Protein AF-A0A8H9FZ57-F1 (afdb_monomer_lite)

Foldseek 3Di:
DDDDDFDWEQDPVRAIETPDNDDPDSYHYPDDDDDPDDDDDDVDDPCVCVDPPHDDDDPVVVVVVVVVVVVVVVVVPDDPVVVPPDDPVVVVVVCCVPPVDPDDDD

Organism: NCBI:txid1768011

Structure (mmCIF, N/CA/C/O backbone):
data_AF-A0A8H9FZ57-F1
#
_entry.id   AF-A0A8H9FZ57-F1
#
loop_
_atom_site.group_PDB
_atom_site.id
_atom_site.type_symbol
_atom_site.label_atom_id
_atom_site.label_alt_id
_atom_site.label_comp_id
_atom_site.label_asym_id
_atom_site.label_entity_id
_atom_site.label_seq_id
_atom_site.pdbx_PDB_ins_code
_atom_site.Cartn_x
_atom_site.Cartn_y
_atom_site.Cartn_z
_atom_site.occupancy
_atom_site.B_iso_or_equiv
_atom_site.auth_seq_id
_atom_site.auth_comp_id
_atom_site.auth_asym_id
_atom_site.auth_atom_id
_atom_site.pdbx_PDB_model_num
ATOM 1 N N . MET A 1 1 ? 22.154 18.119 -24.093 1.00 54.56 1 MET A N 1
ATOM 2 C CA . MET A 1 1 ? 21.120 17.568 -23.184 1.00 54.56 1 MET A CA 1
ATOM 3 C C . MET A 1 1 ? 20.860 16.110 -23.569 1.00 54.56 1 MET A C 1
ATOM 5 O O . MET A 1 1 ? 20.323 15.873 -24.642 1.00 54.56 1 MET A O 1
ATOM 9 N N . LYS A 1 2 ? 21.318 15.125 -22.780 1.00 61.38 2 LYS A N 1
ATOM 10 C CA . LYS A 1 2 ? 21.109 13.697 -23.095 1.00 61.38 2 LYS A CA 1
ATOM 11 C C . LYS A 1 2 ? 19.679 13.312 -22.705 1.00 61.38 2 LYS A C 1
ATOM 13 O O . LYS A 1 2 ? 19.342 13.360 -21.524 1.00 61.38 2 LYS A O 1
ATOM 18 N N . ARG A 1 3 ? 18.827 12.974 -23.678 1.00 65.06 3 ARG A N 1
ATOM 19 C CA . ARG A 1 3 ? 17.494 12.422 -23.393 1.00 65.06 3 ARG A CA 1
ATOM 20 C C . ARG A 1 3 ? 17.689 11.060 -22.725 1.00 65.06 3 ARG A C 1
ATOM 22 O O . ARG A 1 3 ? 18.372 10.207 -23.284 1.00 65.06 3 ARG A O 1
ATOM 29 N N . LYS A 1 4 ? 17.139 10.872 -21.521 1.00 66.81 4 LYS A N 1
ATOM 30 C CA . LYS A 1 4 ? 17.065 9.535 -20.920 1.00 66.81 4 LYS A CA 1
ATOM 31 C C . LYS A 1 4 ? 16.191 8.677 -21.845 1.00 66.81 4 LYS A C 1
ATOM 33 O O . LYS A 1 4 ? 15.113 9.148 -22.207 1.00 66.81 4 LYS A O 1
ATOM 38 N N . PRO A 1 5 ? 16.645 7.490 -22.273 1.00 70.44 5 PRO A N 1
ATOM 39 C CA . PRO A 1 5 ? 15.852 6.649 -23.156 1.00 70.44 5 PRO A CA 1
ATOM 40 C C . PRO A 1 5 ? 14.553 6.250 -22.453 1.00 70.44 5 PRO A C 1
ATOM 42 O O . PRO A 1 5 ? 14.568 5.795 -21.308 1.00 70.44 5 PRO A O 1
ATOM 45 N N . THR A 1 6 ? 13.427 6.445 -23.134 1.00 79.06 6 THR A N 1
ATOM 46 C CA . THR A 1 6 ? 12.137 5.922 -22.688 1.00 79.06 6 THR A CA 1
ATOM 47 C C . THR A 1 6 ? 12.106 4.433 -23.005 1.00 79.06 6 THR A C 1
ATOM 49 O O . THR A 1 6 ? 12.179 4.046 -24.167 1.00 79.06 6 THR A O 1
ATOM 52 N N . ILE A 1 7 ? 12.032 3.601 -21.969 1.00 85.62 7 ILE A N 1
ATOM 53 C CA . ILE A 1 7 ? 11.950 2.145 -22.105 1.00 85.62 7 ILE A CA 1
ATOM 54 C C . ILE A 1 7 ? 10.473 1.757 -22.142 1.00 85.62 7 ILE A C 1
ATOM 56 O O . ILE A 1 7 ? 9.723 2.118 -21.236 1.00 85.62 7 ILE A O 1
ATOM 60 N N . VAL A 1 8 ? 10.073 1.013 -23.170 1.00 89.94 8 VAL A N 1
ATOM 61 C CA . VAL A 1 8 ? 8.803 0.282 -23.215 1.00 89.94 8 VAL A CA 1
ATOM 62 C C . VAL A 1 8 ? 9.154 -1.195 -23.337 1.00 89.94 8 VAL A C 1
ATOM 64 O O . VAL A 1 8 ? 9.890 -1.570 -24.247 1.00 89.94 8 VAL A O 1
ATOM 67 N N . SER A 1 9 ? 8.682 -2.020 -22.405 1.00 89.94 9 SER A N 1
ATOM 68 C CA . SER A 1 9 ? 8.963 -3.457 -22.373 1.00 89.94 9 SER A CA 1
ATOM 69 C C . SER A 1 9 ? 7.679 -4.272 -22.442 1.00 89.94 9 SER A C 1
ATOM 71 O O . SER A 1 9 ? 6.709 -3.955 -21.751 1.00 89.94 9 SER A O 1
ATOM 73 N N . LEU A 1 10 ? 7.719 -5.366 -23.197 1.00 91.06 10 LEU A N 1
ATOM 74 C CA . LEU A 1 10 ? 6.725 -6.431 -23.158 1.00 91.06 10 LEU A CA 1
ATOM 75 C C . LEU A 1 10 ? 7.372 -7.658 -22.508 1.00 91.06 10 LEU A C 1
ATOM 77 O O . LEU A 1 10 ? 8.382 -8.156 -23.003 1.00 91.06 10 LEU A O 1
ATOM 81 N N . ALA A 1 11 ? 6.827 -8.109 -21.383 1.00 86.88 11 ALA A N 1
ATOM 82 C CA . ALA A 1 11 ? 7.280 -9.326 -20.722 1.00 86.88 11 ALA A CA 1
ATOM 83 C C . ALA A 1 11 ? 6.649 -10.568 -21.374 1.00 86.88 11 ALA A C 1
ATOM 85 O O . ALA A 1 11 ? 5.589 -10.488 -21.994 1.00 86.88 11 ALA A O 1
ATOM 86 N N . ILE A 1 12 ? 7.301 -11.726 -21.223 1.00 85.12 12 ILE A N 1
ATOM 87 C CA . ILE A 1 12 ? 6.875 -13.007 -21.823 1.00 85.12 12 ILE A CA 1
ATOM 88 C C . ILE A 1 12 ? 5.471 -13.419 -21.348 1.00 85.12 12 ILE A C 1
ATOM 90 O O . ILE A 1 12 ? 4.727 -14.059 -22.081 1.00 85.12 12 ILE A O 1
ATOM 94 N N . ASP A 1 13 ? 5.082 -13.002 -20.144 1.00 90.69 13 ASP A N 1
ATOM 95 C CA . ASP A 1 13 ? 3.756 -13.220 -19.562 1.00 90.69 13 ASP A CA 1
ATOM 96 C C . ASP A 1 13 ? 2.703 -12.182 -20.009 1.00 90.69 13 ASP A C 1
ATOM 98 O O . ASP A 1 13 ? 1.600 -12.133 -19.462 1.00 90.69 13 ASP A O 1
ATOM 102 N N . GLY A 1 14 ? 3.027 -11.346 -21.001 1.00 92.12 14 GLY A N 1
ATOM 103 C CA . GLY A 1 14 ? 2.122 -10.354 -21.583 1.00 92.12 14 GLY A CA 1
ATOM 104 C C . GLY A 1 14 ? 1.995 -9.055 -20.784 1.00 92.12 14 GLY A C 1
ATOM 105 O O . GLY A 1 14 ? 1.115 -8.246 -21.078 1.00 92.12 14 GLY A O 1
ATOM 106 N N . LYS A 1 15 ? 2.846 -8.823 -19.775 1.00 96.38 15 LYS A N 1
ATOM 107 C CA . LYS A 1 15 ? 2.836 -7.570 -19.004 1.00 96.38 15 LYS A CA 1
ATOM 108 C C . LYS A 1 15 ? 3.537 -6.432 -19.749 1.00 96.38 15 LYS A C 1
ATOM 110 O O . LYS A 1 15 ? 4.580 -6.628 -20.374 1.00 96.38 15 LYS A O 1
ATOM 115 N N . ILE A 1 16 ? 3.001 -5.220 -19.612 1.00 95.50 16 ILE A N 1
ATOM 116 C CA . ILE A 1 16 ? 3.544 -3.994 -20.208 1.00 95.50 16 ILE A CA 1
ATOM 117 C C . ILE A 1 16 ? 4.267 -3.171 -19.135 1.00 95.50 16 ILE A C 1
ATOM 119 O O . ILE A 1 16 ? 3.699 -2.833 -18.094 1.00 95.50 16 ILE A O 1
ATOM 123 N N . GLY A 1 17 ? 5.523 -2.813 -19.404 1.00 94.94 17 GLY A N 1
ATOM 124 C CA . GLY A 1 17 ? 6.333 -1.917 -18.577 1.00 94.94 17 GLY A CA 1
ATOM 125 C C . GLY A 1 17 ? 6.658 -0.613 -19.305 1.00 94.94 17 GLY A C 1
ATOM 126 O O . GLY A 1 17 ? 7.140 -0.641 -20.434 1.00 94.94 17 GLY A O 1
ATOM 127 N N . ILE A 1 18 ? 6.432 0.536 -18.659 1.00 94.12 18 ILE A N 1
ATOM 128 C CA . ILE A 1 18 ? 6.887 1.857 -19.127 1.00 94.12 18 ILE A CA 1
ATOM 129 C C . ILE A 1 18 ? 7.899 2.395 -18.111 1.00 94.12 18 ILE A C 1
ATOM 131 O O . ILE A 1 18 ? 7.567 2.624 -16.949 1.00 94.12 18 ILE A O 1
ATOM 135 N N . GLY A 1 19 ? 9.153 2.573 -18.527 1.00 92.75 19 GLY A N 1
ATOM 136 C CA . GLY A 1 19 ? 10.259 2.984 -17.651 1.00 92.75 19 GLY A CA 1
ATOM 137 C C . GLY A 1 19 ? 10.762 1.889 -16.696 1.00 92.75 19 GLY A C 1
ATOM 138 O O . GLY A 1 19 ? 11.523 2.182 -15.773 1.00 92.75 19 GLY A O 1
ATOM 139 N N . THR A 1 20 ? 10.343 0.636 -16.900 1.00 90.81 20 THR A N 1
ATOM 140 C CA . THR A 1 20 ? 10.781 -0.553 -16.152 1.00 90.81 20 THR A CA 1
ATOM 141 C C . THR A 1 20 ? 10.828 -1.762 -17.082 1.00 90.81 20 THR A C 1
ATOM 143 O O . THR A 1 20 ? 10.020 -1.839 -17.998 1.00 90.81 20 THR A O 1
ATOM 146 N N . ILE A 1 21 ? 11.753 -2.692 -16.834 1.00 91.62 21 ILE A N 1
ATOM 147 C CA . ILE A 1 21 ? 11.861 -3.987 -17.536 1.00 91.62 21 ILE A CA 1
ATOM 148 C C . ILE A 1 21 ? 11.283 -5.153 -16.724 1.00 91.62 21 ILE A C 1
ATOM 150 O O . ILE A 1 21 ? 11.220 -6.275 -17.211 1.00 91.62 21 ILE A O 1
ATOM 154 N N . ASN A 1 22 ? 10.890 -4.894 -15.475 1.00 92.25 22 ASN A N 1
ATOM 155 C CA . ASN A 1 22 ? 10.347 -5.896 -14.565 1.00 92.25 22 ASN A CA 1
ATOM 156 C C . ASN A 1 22 ? 8.958 -5.448 -14.079 1.00 92.25 22 ASN A C 1
ATOM 158 O O . ASN A 1 22 ? 8.833 -4.938 -12.959 1.00 92.25 22 ASN A O 1
ATOM 162 N N . PRO A 1 23 ? 7.927 -5.519 -14.941 1.00 94.44 23 PRO A N 1
ATOM 163 C CA . PRO A 1 23 ? 6.569 -5.159 -14.562 1.00 94.44 23 PRO A CA 1
ATOM 164 C C . PRO A 1 23 ? 6.023 -6.142 -13.515 1.00 94.44 23 PRO A C 1
ATOM 166 O O . PRO A 1 23 ? 6.086 -7.359 -13.687 1.00 94.44 23 PRO A O 1
ATOM 169 N N . LYS A 1 24 ? 5.478 -5.609 -12.418 1.00 92.62 24 LYS A N 1
ATOM 170 C CA . LYS A 1 24 ? 4.869 -6.415 -11.343 1.00 92.62 24 LYS A CA 1
ATOM 171 C C . LYS A 1 24 ? 3.398 -6.711 -11.619 1.00 92.62 24 LYS A C 1
ATOM 173 O O . LYS A 1 24 ? 2.926 -7.800 -11.324 1.00 92.62 24 LYS A O 1
ATOM 178 N N . GLU A 1 25 ? 2.733 -5.770 -12.277 1.00 93.50 25 GLU A N 1
ATOM 179 C CA . GLU A 1 25 ? 1.335 -5.849 -12.696 1.00 93.50 25 GLU A CA 1
ATOM 180 C C . GLU A 1 25 ? 1.219 -5.912 -14.222 1.00 93.50 25 GLU A C 1
ATOM 182 O O . GLU A 1 25 ? 2.190 -5.634 -14.932 1.00 93.50 25 GLU A O 1
ATOM 187 N N . LYS A 1 26 ? 0.014 -6.208 -14.738 1.00 93.38 26 LYS A N 1
ATOM 188 C CA . LYS A 1 26 ? -0.285 -6.195 -16.188 1.00 93.38 26 LYS A CA 1
ATOM 189 C C . LYS A 1 26 ? 0.164 -4.907 -16.885 1.00 93.38 26 LYS A C 1
ATOM 191 O O . LYS A 1 26 ? 0.617 -4.961 -18.025 1.00 93.38 26 LYS A O 1
ATOM 196 N N . LEU A 1 27 ? 0.083 -3.775 -16.188 1.00 93.62 27 LEU A N 1
ATOM 197 C CA . LEU A 1 27 ? 0.665 -2.502 -16.595 1.00 93.62 27 LEU A CA 1
ATOM 198 C C . LEU A 1 27 ? 1.460 -1.917 -15.423 1.00 93.62 27 LEU A C 1
ATOM 200 O O . LEU A 1 27 ? 0.898 -1.667 -14.362 1.00 93.62 27 LEU A O 1
ATOM 204 N N . SER A 1 28 ? 2.759 -1.683 -15.609 1.00 94.25 28 SER A N 1
ATOM 205 C CA . SER A 1 28 ? 3.626 -1.036 -14.614 1.00 94.25 28 SER A CA 1
ATOM 206 C C . SER A 1 28 ? 4.278 0.211 -15.204 1.00 94.25 28 SER A C 1
ATOM 208 O O . SER A 1 28 ? 4.939 0.134 -16.239 1.00 94.25 28 SER A O 1
ATOM 210 N N . ILE A 1 29 ? 4.128 1.357 -14.538 1.00 93.75 29 ILE A N 1
ATOM 211 C CA . ILE A 1 29 ? 4.717 2.632 -14.966 1.00 93.75 29 ILE A CA 1
ATOM 212 C C . ILE A 1 29 ? 5.665 3.135 -13.883 1.00 93.75 29 ILE A C 1
ATOM 214 O O . ILE A 1 29 ? 5.265 3.340 -12.741 1.00 93.75 29 ILE A O 1
ATOM 218 N N . ASN A 1 30 ? 6.926 3.355 -14.249 1.00 91.69 30 ASN A N 1
ATOM 219 C CA . ASN A 1 30 ? 7.915 4.010 -13.400 1.00 91.69 30 ASN A CA 1
ATOM 220 C C . ASN A 1 30 ? 7.942 5.515 -13.708 1.00 91.69 30 ASN A C 1
ATOM 222 O O . ASN A 1 30 ? 8.806 6.006 -14.436 1.00 91.69 30 ASN A O 1
ATOM 226 N N . GLY A 1 31 ? 6.929 6.227 -13.217 1.00 90.69 31 GLY A N 1
ATOM 227 C CA . GLY A 1 31 ? 6.730 7.652 -13.463 1.00 90.69 31 GLY A CA 1
ATOM 228 C C . GLY A 1 31 ? 5.257 8.051 -13.409 1.00 90.69 31 GLY A C 1
ATOM 229 O O . GLY A 1 31 ? 4.412 7.299 -12.931 1.00 90.69 31 GLY A O 1
ATOM 230 N N . ASN A 1 32 ? 4.956 9.242 -13.925 1.00 91.75 32 ASN A N 1
ATOM 231 C CA . ASN A 1 32 ? 3.602 9.790 -13.920 1.00 91.75 32 ASN A CA 1
ATOM 232 C C . ASN A 1 32 ? 2.820 9.363 -15.170 1.00 91.75 32 ASN A C 1
ATOM 234 O O . ASN A 1 32 ? 3.351 9.387 -16.281 1.00 91.75 32 ASN A O 1
ATOM 238 N N . MET A 1 33 ? 1.535 9.054 -14.992 1.00 91.88 33 MET A N 1
ATOM 239 C CA . MET A 1 33 ? 0.572 8.871 -16.078 1.00 91.88 33 MET A CA 1
ATOM 240 C C . MET A 1 33 ? -0.301 10.123 -16.195 1.00 91.88 33 MET A C 1
ATOM 242 O O . MET A 1 33 ? -0.784 10.642 -15.190 1.00 91.88 33 MET A O 1
ATOM 246 N N . ARG A 1 34 ? -0.542 10.591 -17.422 1.00 93.88 34 ARG A N 1
ATOM 247 C CA . ARG A 1 34 ? -1.580 11.587 -17.712 1.00 93.88 34 ARG A CA 1
ATOM 248 C C . ARG A 1 34 ? -2.719 10.892 -18.446 1.00 93.88 34 ARG A C 1
ATOM 250 O O . ARG A 1 34 ? -2.486 10.293 -19.490 1.00 93.88 34 ARG A O 1
ATOM 257 N N . ALA A 1 35 ? -3.930 11.008 -17.920 1.00 93.38 35 ALA A N 1
ATOM 258 C CA . ALA A 1 35 ? -5.139 10.464 -18.525 1.00 93.38 35 ALA A CA 1
ATOM 259 C C . ALA A 1 35 ? -6.223 11.545 -18.582 1.00 93.38 35 ALA A C 1
ATOM 261 O O . ALA A 1 35 ? -6.216 12.477 -17.778 1.00 93.38 35 ALA A O 1
ATOM 262 N N . ARG A 1 36 ? -7.134 11.435 -19.555 1.00 93.81 36 ARG A N 1
ATOM 263 C CA . ARG A 1 36 ? -8.321 12.301 -19.646 1.00 93.81 36 ARG A CA 1
ATOM 264 C C . ARG A 1 36 ? -9.416 11.842 -18.684 1.00 93.81 36 ARG A C 1
ATOM 266 O O . ARG A 1 36 ? -10.095 12.673 -18.101 1.00 93.81 36 ARG A O 1
ATOM 273 N N . GLU A 1 37 ? -9.548 10.533 -18.525 1.00 92.19 37 GLU A N 1
ATOM 274 C CA . GLU A 1 37 ? -10.509 9.874 -17.651 1.00 92.19 37 GLU A CA 1
ATOM 275 C C . GLU A 1 37 ? -9.931 8.516 -17.239 1.00 92.19 37 GLU A C 1
ATOM 277 O O . GLU A 1 37 ? -9.212 7.886 -18.020 1.00 92.19 37 GLU A O 1
ATOM 282 N N . ILE A 1 38 ? -10.213 8.084 -16.009 1.00 89.06 38 ILE A N 1
ATOM 283 C CA . ILE A 1 38 ? -9.832 6.769 -15.488 1.00 89.06 38 ILE A CA 1
ATOM 284 C C . ILE A 1 38 ? -11.067 6.178 -14.813 1.00 89.06 38 ILE A C 1
ATOM 286 O O . ILE A 1 38 ? -11.561 6.739 -13.837 1.00 89.06 38 ILE A O 1
ATOM 290 N N . LYS A 1 39 ? -11.536 5.029 -15.303 1.00 85.81 39 LYS A N 1
ATOM 291 C CA . LYS A 1 39 ? -12.559 4.228 -14.627 1.00 85.81 39 LYS A CA 1
ATOM 292 C C . LYS A 1 39 ? -11.866 3.166 -13.781 1.00 85.81 39 LYS A C 1
ATOM 294 O O . LYS A 1 39 ? -11.180 2.302 -14.322 1.00 85.81 39 LYS A O 1
ATOM 299 N N . VAL A 1 40 ? -12.025 3.242 -12.463 1.00 83.06 40 VAL A N 1
ATOM 300 C CA . VAL A 1 40 ? -11.481 2.249 -11.529 1.00 83.06 40 VAL A CA 1
ATOM 301 C C . VAL A 1 40 ? -12.636 1.422 -10.982 1.00 83.06 40 VAL A C 1
ATOM 303 O O . VAL A 1 40 ? -13.426 1.903 -10.175 1.00 83.06 40 VAL A O 1
ATOM 306 N N . GLU A 1 41 ? -12.735 0.173 -11.422 1.00 78.56 41 GLU A N 1
ATOM 307 C CA . GLU A 1 41 ? -13.689 -0.793 -10.881 1.00 78.56 41 GLU A C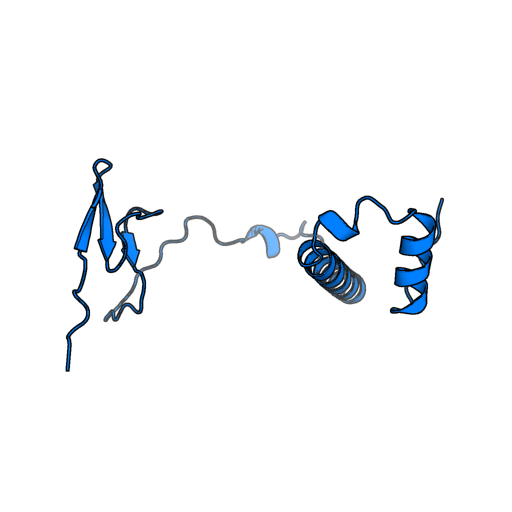A 1
ATOM 308 C C . GLU A 1 41 ? -12.982 -1.585 -9.781 1.00 78.56 41 GLU A C 1
ATOM 310 O O . GLU A 1 41 ? -12.235 -2.526 -10.040 1.00 78.56 41 GLU A O 1
ATOM 315 N N . THR A 1 42 ? -13.154 -1.155 -8.531 1.00 73.00 42 THR A N 1
ATOM 316 C CA . THR A 1 42 ? -12.706 -1.953 -7.385 1.00 73.00 42 THR A CA 1
ATOM 317 C C . THR A 1 42 ? -13.801 -2.961 -7.072 1.00 73.00 42 THR A C 1
ATOM 319 O O . THR A 1 42 ? -14.897 -2.586 -6.673 1.00 73.00 42 THR A O 1
ATOM 322 N N . ALA A 1 43 ? -13.527 -4.249 -7.270 1.00 60.34 43 ALA A N 1
ATOM 323 C CA . ALA A 1 43 ? -14.509 -5.304 -7.012 1.00 60.34 43 ALA A CA 1
ATOM 324 C C . ALA A 1 43 ? -14.827 -5.509 -5.514 1.00 60.34 43 ALA A C 1
ATOM 326 O O . ALA A 1 43 ? -15.614 -6.383 -5.198 1.00 60.34 43 ALA A O 1
ATOM 327 N N . ASN A 1 44 ? -14.239 -4.728 -4.602 1.00 59.72 44 ASN A N 1
ATOM 328 C CA . ASN A 1 44 ? -14.481 -4.785 -3.161 1.00 59.72 44 ASN A CA 1
ATOM 329 C C . ASN A 1 44 ? -14.188 -3.408 -2.545 1.00 59.72 44 ASN A C 1
ATOM 331 O O . ASN A 1 44 ? -13.048 -3.110 -2.182 1.00 59.72 44 ASN A O 1
ATOM 335 N N . TRP A 1 45 ? -15.206 -2.559 -2.428 1.00 62.38 45 TRP A N 1
ATOM 336 C CA . TRP A 1 45 ? -15.188 -1.508 -1.409 1.00 62.38 45 TRP A CA 1
ATOM 337 C C . TRP A 1 45 ? -15.291 -2.176 -0.029 1.00 62.38 45 TRP A C 1
ATOM 339 O O . TRP A 1 45 ? -15.983 -3.190 0.087 1.00 62.38 45 TRP A O 1
ATOM 349 N N . PRO A 1 46 ? -14.631 -1.663 1.022 1.00 61.09 46 PRO A N 1
ATOM 350 C CA . PRO A 1 46 ? -14.767 -2.215 2.362 1.00 61.09 46 PRO A CA 1
ATOM 351 C C . PRO A 1 46 ? -16.126 -1.811 2.956 1.00 61.09 46 PRO A C 1
ATOM 353 O O . PRO A 1 46 ? -16.185 -1.021 3.883 1.00 61.09 46 PRO A O 1
ATOM 356 N N . ASP A 1 47 ? -17.233 -2.327 2.422 1.00 64.25 47 ASP A N 1
ATOM 357 C CA . ASP A 1 47 ? -18.591 -2.022 2.911 1.00 64.25 47 ASP A CA 1
ATOM 358 C C . ASP A 1 47 ? -18.836 -2.600 4.320 1.00 64.25 47 ASP A C 1
ATOM 360 O O . ASP A 1 47 ? -19.671 -2.133 5.087 1.00 64.25 47 ASP A O 1
ATOM 364 N N . TYR A 1 48 ? -18.001 -3.563 4.725 1.00 67.69 48 TYR A N 1
ATOM 365 C CA . TYR A 1 48 ? -18.005 -4.149 6.063 1.00 67.69 48 TYR A CA 1
ATOM 366 C C . TYR A 1 48 ? -17.706 -3.141 7.184 1.00 67.69 48 TYR A C 1
ATOM 368 O O . TYR A 1 48 ? -18.005 -3.444 8.336 1.00 67.69 48 TYR A O 1
ATOM 376 N N . VAL A 1 49 ? -17.121 -1.964 6.899 1.00 66.81 49 VAL A N 1
ATOM 377 C CA . VAL A 1 49 ? -16.938 -0.923 7.934 1.00 66.81 49 VAL A CA 1
ATOM 378 C C . VAL A 1 49 ? -18.242 -0.200 8.281 1.00 66.81 49 VAL A C 1
ATOM 380 O O . VAL A 1 49 ? -18.296 0.500 9.290 1.00 66.81 49 VAL A O 1
ATOM 383 N N . PHE A 1 50 ? -19.278 -0.371 7.455 1.00 78.31 50 PHE A N 1
ATOM 384 C CA . PHE A 1 50 ? -20.623 0.158 7.676 1.00 78.31 50 PHE A CA 1
ATOM 385 C C . PHE A 1 50 ? -21.601 -0.909 8.186 1.00 78.31 50 PHE A C 1
ATOM 387 O O . PHE A 1 50 ? -22.758 -0.592 8.461 1.00 78.31 50 PHE A O 1
ATOM 394 N N . ASP A 1 51 ? -21.156 -2.161 8.338 1.00 77.12 51 ASP A N 1
ATOM 395 C CA . ASP A 1 51 ? -21.974 -3.220 8.920 1.00 77.12 51 ASP A CA 1
ATOM 396 C C . ASP A 1 51 ? -22.260 -2.918 10.402 1.00 77.12 51 ASP A C 1
ATOM 398 O O . ASP A 1 51 ? -21.383 -2.514 11.165 1.00 77.12 51 ASP A O 1
ATOM 402 N N . SER A 1 52 ? -23.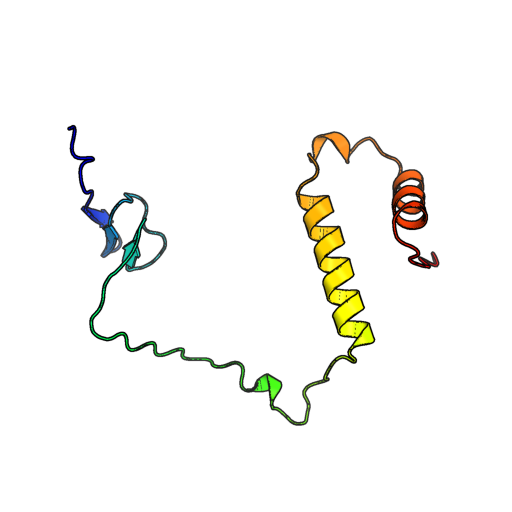497 -3.160 10.831 1.00 74.62 52 SER A N 1
ATOM 403 C CA . SER A 1 52 ? -23.944 -3.027 12.222 1.00 74.62 52 SER A CA 1
ATOM 404 C C . SER A 1 52 ? -23.135 -3.879 13.213 1.00 74.62 52 SER A C 1
ATOM 406 O O . SER A 1 52 ? -23.041 -3.534 14.391 1.00 74.62 52 SER A O 1
ATOM 408 N N . GLY A 1 53 ? -22.527 -4.974 12.738 1.00 79.75 53 GLY A N 1
ATOM 409 C CA . GLY A 1 53 ? -21.630 -5.832 13.516 1.00 79.75 53 GLY A CA 1
ATOM 410 C C . GLY A 1 53 ? -20.179 -5.343 13.587 1.00 79.75 53 GLY A C 1
ATOM 411 O O . GLY A 1 53 ? -19.365 -5.956 14.286 1.00 79.75 53 GLY A O 1
ATOM 412 N N . TYR A 1 54 ? -19.825 -4.263 12.882 1.00 77.19 54 TYR A N 1
ATOM 413 C CA . TYR A 1 54 ? -18.468 -3.733 12.877 1.00 77.19 54 TYR A CA 1
ATOM 414 C C . TYR A 1 54 ? -18.131 -3.110 14.235 1.00 77.19 54 TYR A C 1
ATOM 416 O O . TYR A 1 54 ? -18.678 -2.080 14.638 1.00 77.19 54 TYR A O 1
ATOM 424 N N . LYS A 1 55 ? -17.188 -3.725 14.957 1.00 77.50 55 LYS A N 1
ATOM 425 C CA . LYS A 1 55 ? -16.658 -3.157 16.200 1.00 77.50 55 LYS A CA 1
ATOM 426 C C . LYS A 1 55 ? -15.835 -1.915 15.880 1.00 77.50 55 LYS A C 1
ATOM 428 O O . LYS A 1 55 ? -14.648 -2.007 15.569 1.00 77.50 55 LYS A O 1
ATOM 433 N N . MET A 1 56 ? -16.466 -0.749 15.997 1.00 74.06 56 MET A N 1
ATOM 434 C CA . MET A 1 56 ? -15.742 0.514 16.037 1.00 74.06 56 MET A CA 1
ATOM 435 C C . MET A 1 56 ? -14.840 0.530 17.268 1.00 74.06 56 MET A C 1
ATOM 437 O O . MET A 1 56 ? -15.307 0.466 18.404 1.00 74.06 56 MET A O 1
ATOM 441 N N . LEU A 1 57 ? -13.537 0.613 17.020 1.00 79.69 57 LEU A N 1
ATOM 442 C CA . LEU A 1 57 ? -12.562 0.897 18.059 1.00 79.69 57 LEU A CA 1
ATOM 443 C C . LEU A 1 57 ? -12.829 2.300 18.608 1.00 79.69 57 LEU A C 1
ATOM 445 O O . LEU A 1 57 ? -13.091 3.243 17.856 1.00 79.69 57 LEU A O 1
ATOM 449 N N . SER A 1 58 ? -12.736 2.451 19.921 1.00 85.44 58 SER A N 1
ATOM 450 C CA . SER A 1 58 ? -12.731 3.765 20.550 1.00 85.44 58 SER A CA 1
ATOM 451 C C . SER A 1 58 ? -11.531 4.586 20.064 1.00 85.44 58 SER A C 1
ATOM 453 O O . SER A 1 58 ? -10.490 4.049 19.679 1.00 85.44 58 SER A O 1
ATOM 455 N N . LEU A 1 59 ? -11.633 5.916 20.135 1.00 80.44 59 LEU A N 1
ATOM 456 C CA . LEU A 1 59 ? -10.521 6.805 19.776 1.00 80.44 59 LEU A CA 1
ATOM 457 C C . LEU A 1 59 ? -9.238 6.488 20.563 1.00 80.44 59 LEU A C 1
ATOM 459 O O . LEU A 1 59 ? -8.143 6.621 20.024 1.00 80.44 59 LEU A O 1
ATOM 463 N N . ALA A 1 60 ? -9.371 6.028 21.810 1.00 79.44 60 ALA A N 1
ATOM 464 C CA . ALA A 1 60 ? -8.246 5.609 22.639 1.00 79.44 60 ALA A CA 1
ATOM 465 C C . ALA A 1 60 ? -7.567 4.337 22.102 1.00 79.44 60 ALA A C 1
ATOM 467 O O . ALA A 1 60 ? -6.340 4.263 22.075 1.00 79.44 60 ALA A O 1
ATOM 468 N N . GLU A 1 61 ? -8.343 3.357 21.637 1.00 76.12 61 GLU A N 1
ATOM 469 C CA . GLU A 1 61 ? -7.819 2.126 21.033 1.00 76.12 61 GLU A CA 1
ATOM 470 C C . GLU A 1 61 ? -7.185 2.393 19.665 1.00 76.12 61 GLU A C 1
ATOM 472 O O . GLU A 1 61 ? -6.120 1.853 19.368 1.00 76.12 61 GLU A O 1
ATOM 477 N N . ILE A 1 62 ? -7.782 3.275 18.857 1.00 78.81 62 ILE A N 1
ATOM 478 C CA . ILE A 1 62 ? -7.208 3.708 17.577 1.00 78.81 62 ILE A CA 1
ATOM 479 C C . ILE A 1 62 ? -5.866 4.4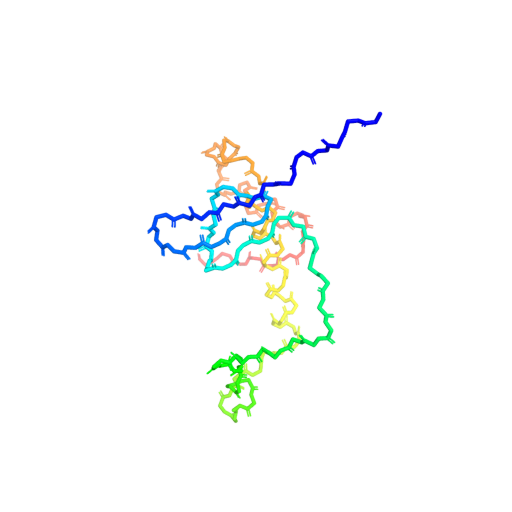07 17.815 1.00 78.81 62 ILE A C 1
ATOM 481 O O . ILE A 1 62 ? -4.863 4.021 17.218 1.00 78.81 62 ILE A O 1
ATOM 485 N N . ASP A 1 63 ? -5.810 5.377 18.726 1.00 79.06 63 ASP A N 1
ATOM 486 C CA . ASP A 1 63 ? -4.573 6.079 19.083 1.00 79.06 63 ASP A CA 1
ATOM 487 C C . ASP A 1 63 ? -3.504 5.114 19.628 1.00 79.06 63 ASP A C 1
ATOM 489 O O . ASP A 1 63 ? -2.336 5.180 19.236 1.00 79.06 63 ASP A O 1
ATOM 493 N N . HIS A 1 64 ? -3.903 4.147 20.458 1.00 74.12 64 HIS A N 1
ATOM 494 C CA . HIS A 1 64 ? -3.010 3.092 20.930 1.00 74.12 64 HIS A CA 1
ATOM 495 C C . HIS A 1 64 ? -2.488 2.223 19.772 1.00 74.12 64 HIS A C 1
ATOM 497 O O . HIS A 1 64 ? -1.284 1.975 19.690 1.00 74.12 64 HIS A O 1
ATOM 503 N N . SER A 1 65 ? -3.353 1.811 18.840 1.00 72.25 65 SER A N 1
ATOM 504 C CA . SER A 1 65 ? -2.976 0.991 17.681 1.00 72.25 65 SER A CA 1
ATOM 505 C C . SER A 1 65 ? -2.008 1.717 16.739 1.00 72.25 65 SER A C 1
ATOM 507 O O . SER A 1 65 ? -1.011 1.137 16.306 1.00 72.25 65 SER A O 1
ATOM 509 N N . LEU A 1 66 ? -2.220 3.016 16.504 1.00 74.50 66 LEU A N 1
ATOM 510 C CA . LEU A 1 66 ? -1.341 3.852 15.687 1.00 74.50 66 LEU A CA 1
ATOM 511 C C . LEU A 1 66 ? 0.022 4.045 16.360 1.00 74.50 66 LEU A C 1
ATOM 513 O O . LEU A 1 66 ? 1.059 3.970 15.699 1.00 74.50 66 LEU A O 1
ATOM 517 N N . LYS A 1 67 ? 0.042 4.226 17.687 1.00 75.31 67 LYS A N 1
ATOM 518 C CA . LYS A 1 67 ? 1.278 4.306 18.479 1.00 75.31 67 LYS A CA 1
ATOM 519 C C . LYS A 1 67 ? 2.054 2.990 18.475 1.00 75.31 67 LYS A C 1
ATOM 521 O O . LYS A 1 67 ? 3.276 3.028 18.343 1.00 75.31 67 LYS A O 1
ATOM 526 N N . LEU A 1 68 ? 1.380 1.844 18.586 1.00 67.44 68 LEU A N 1
ATOM 527 C CA . LEU A 1 68 ? 2.019 0.528 18.479 1.00 67.44 68 LEU A CA 1
ATOM 528 C C . LEU A 1 68 ? 2.587 0.286 17.079 1.00 67.44 68 LEU A C 1
ATOM 530 O O . LEU A 1 68 ? 3.704 -0.215 16.958 1.00 67.44 68 LEU A O 1
ATOM 534 N N . MET A 1 69 ? 1.869 0.687 16.028 1.00 68.81 69 MET A N 1
ATOM 535 C CA . MET A 1 69 ? 2.343 0.545 14.652 1.00 68.81 69 MET A CA 1
ATOM 536 C C . MET A 1 69 ? 3.552 1.451 14.371 1.00 68.81 69 MET A C 1
ATOM 538 O O . MET A 1 69 ? 4.519 0.996 13.765 1.00 68.81 69 MET A O 1
ATOM 542 N N . ASP A 1 70 ? 3.562 2.688 14.885 1.00 70.75 70 ASP A N 1
ATOM 543 C CA . ASP A 1 70 ? 4.719 3.603 14.855 1.00 70.75 70 ASP A CA 1
ATOM 544 C C . ASP A 1 70 ? 5.938 3.008 15.578 1.00 70.75 70 ASP A C 1
ATOM 546 O O . ASP A 1 70 ? 7.062 3.067 15.079 1.00 70.75 70 ASP A O 1
ATOM 550 N N . ILE A 1 71 ? 5.718 2.378 16.734 1.00 63.72 71 ILE A N 1
ATOM 551 C CA . ILE A 1 71 ? 6.758 1.664 17.478 1.00 63.72 71 ILE A CA 1
ATOM 552 C C . ILE A 1 71 ? 7.295 0.494 16.641 1.00 63.72 71 ILE A C 1
ATOM 554 O O . ILE A 1 71 ? 8.505 0.403 16.436 1.00 63.72 71 ILE A O 1
ATOM 558 N N . TYR A 1 72 ? 6.420 -0.359 16.104 1.00 62.34 72 TYR A N 1
ATOM 559 C CA . TYR A 1 72 ? 6.798 -1.519 15.292 1.00 62.34 72 TYR A CA 1
ATOM 560 C C . TYR A 1 72 ? 7.564 -1.120 14.021 1.00 62.34 72 TYR A C 1
ATOM 562 O O . TYR A 1 72 ? 8.583 -1.725 13.691 1.00 62.34 72 TYR A O 1
ATOM 570 N N . LEU A 1 73 ? 7.135 -0.050 13.345 1.00 60.59 73 LEU A N 1
ATOM 571 C CA . LEU A 1 73 ? 7.821 0.511 12.179 1.00 60.59 73 LEU A CA 1
ATOM 572 C C . LEU A 1 73 ? 9.210 1.045 12.547 1.00 60.59 73 LEU A C 1
ATOM 574 O O . LEU A 1 73 ? 10.182 0.759 11.849 1.00 60.59 73 LEU A O 1
ATOM 578 N N . LYS A 1 74 ? 9.341 1.749 13.676 1.00 66.56 74 LYS A N 1
ATOM 579 C CA . LYS A 1 74 ? 10.643 2.204 14.193 1.00 66.56 74 LYS A CA 1
ATOM 580 C C . LYS A 1 74 ? 11.557 1.039 14.570 1.00 66.56 74 LYS A C 1
ATOM 582 O O . LYS A 1 74 ? 12.759 1.139 14.356 1.00 66.56 74 LYS A O 1
ATOM 587 N N . PHE A 1 75 ? 11.003 -0.069 15.060 1.00 61.75 75 PHE A N 1
ATOM 588 C CA . PHE A 1 75 ? 11.741 -1.307 15.324 1.00 61.75 75 PHE A CA 1
ATOM 589 C C . PHE A 1 75 ? 12.209 -2.009 14.047 1.00 61.75 75 PHE A C 1
ATOM 591 O O . PHE A 1 75 ? 13.347 -2.471 13.994 1.00 61.75 75 PHE A O 1
ATOM 598 N N . LEU A 1 76 ? 11.372 -2.062 13.008 1.00 59.47 76 LEU A N 1
ATOM 599 C CA . LEU A 1 76 ? 11.716 -2.677 11.722 1.00 59.47 76 LEU A CA 1
ATOM 600 C C . LEU A 1 76 ? 12.818 -1.899 10.982 1.00 59.47 76 LEU A C 1
ATOM 602 O O . LEU A 1 76 ? 13.594 -2.480 10.227 1.00 59.47 76 LEU A O 1
ATOM 606 N N . LEU A 1 77 ? 12.901 -0.588 11.229 1.00 62.97 77 LEU A N 1
ATOM 607 C CA . LEU A 1 77 ? 13.946 0.292 10.704 1.00 62.97 77 LEU A CA 1
ATOM 608 C C . LEU A 1 77 ? 15.275 0.192 11.473 1.00 62.97 77 LEU A C 1
ATOM 610 O O . LEU A 1 77 ? 16.289 0.708 10.998 1.00 62.97 77 LEU A O 1
ATOM 614 N N . LEU A 1 78 ? 15.312 -0.475 12.632 1.00 60.19 78 LEU A N 1
ATOM 615 C CA . LEU A 1 78 ? 16.572 -0.751 13.317 1.00 60.19 78 LEU A CA 1
ATOM 616 C C . LEU A 1 78 ? 17.324 -1.887 12.600 1.00 60.19 78 LEU A C 1
ATOM 618 O O . LEU A 1 78 ? 16.732 -2.921 12.281 1.00 60.19 78 LEU A O 1
ATOM 622 N N . PRO A 1 79 ? 18.648 -1.761 12.388 1.00 60.34 79 PRO A N 1
ATOM 623 C CA . PRO A 1 79 ? 19.446 -2.834 11.811 1.00 60.34 79 PRO A CA 1
ATOM 624 C C . PRO A 1 79 ? 19.325 -4.106 12.655 1.00 60.34 79 PRO A C 1
ATOM 626 O O .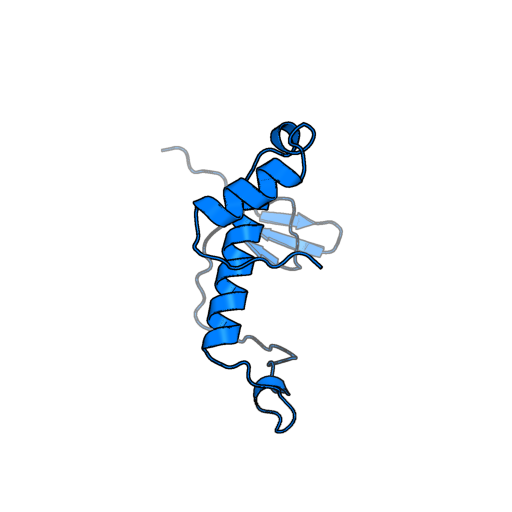 PRO A 1 79 ? 19.646 -4.107 13.844 1.00 60.34 79 PRO A O 1
ATOM 629 N N . ARG A 1 80 ? 18.920 -5.218 12.030 1.00 55.12 80 ARG A N 1
ATOM 630 C CA . ARG A 1 80 ? 18.729 -6.525 12.693 1.00 55.12 80 ARG A CA 1
ATOM 631 C C . ARG A 1 80 ? 19.981 -7.017 13.440 1.00 55.12 80 ARG A C 1
ATOM 633 O O . ARG A 1 80 ? 19.862 -7.785 14.389 1.00 55.12 80 ARG A O 1
ATOM 640 N N . SER A 1 81 ? 21.167 -6.539 13.050 1.00 58.25 81 SER A N 1
ATOM 641 C CA . SER A 1 81 ? 22.451 -6.792 13.721 1.00 58.25 81 SER A CA 1
ATOM 642 C C . SER A 1 81 ? 22.534 -6.215 15.135 1.00 58.25 81 SER A C 1
ATOM 644 O O . SER A 1 81 ? 23.240 -6.769 15.962 1.00 58.25 81 SER A O 1
ATOM 646 N N . LYS A 1 82 ? 21.799 -5.139 15.439 1.00 60.03 82 LYS A N 1
ATOM 647 C CA . LYS A 1 82 ? 21.754 -4.536 16.779 1.00 60.03 82 LYS A CA 1
ATOM 648 C C . LYS A 1 82 ? 20.727 -5.198 17.700 1.00 60.03 82 LYS A C 1
ATOM 650 O O . LYS A 1 82 ? 20.760 -4.944 18.895 1.00 60.03 82 LYS A O 1
ATOM 655 N N . MET A 1 83 ? 19.820 -6.027 17.169 1.00 58.88 83 MET A N 1
ATOM 656 C CA . MET A 1 83 ? 18.759 -6.664 17.961 1.00 58.88 83 MET A CA 1
ATOM 657 C C . MET A 1 83 ? 19.191 -7.955 18.663 1.00 58.88 83 MET A C 1
ATOM 659 O O . MET A 1 83 ? 18.653 -8.259 19.722 1.00 58.88 83 MET A O 1
ATOM 663 N N . LYS A 1 84 ? 20.138 -8.714 18.097 1.00 58.38 84 LYS A N 1
ATOM 664 C CA . LYS A 1 84 ? 20.487 -10.057 18.599 1.00 58.38 84 LYS A CA 1
ATOM 665 C C . LYS A 1 84 ? 21.204 -10.060 19.955 1.00 58.38 84 LYS A C 1
ATOM 667 O O . LYS A 1 84 ? 21.099 -11.047 20.671 1.00 58.38 84 LYS A O 1
ATOM 672 N N . ASP A 1 85 ? 21.856 -8.957 20.319 1.00 64.69 85 ASP A N 1
ATOM 673 C CA . ASP A 1 85 ? 22.752 -8.897 21.484 1.00 64.69 85 ASP A CA 1
ATOM 674 C C . ASP A 1 85 ? 22.169 -8.110 22.668 1.00 64.69 85 ASP A C 1
ATOM 676 O O . ASP A 1 85 ? 22.862 -7.847 23.652 1.00 64.69 85 ASP A O 1
ATOM 680 N N . ILE A 1 86 ? 20.906 -7.681 22.581 1.00 62.53 86 ILE A N 1
ATOM 681 C CA . ILE A 1 86 ? 20.276 -6.860 23.617 1.00 62.53 86 ILE A CA 1
ATOM 682 C C . ILE A 1 86 ? 19.303 -7.729 24.426 1.00 62.53 86 ILE A C 1
ATOM 684 O O . ILE A 1 86 ? 18.279 -8.151 23.884 1.00 62.53 86 ILE A O 1
ATOM 688 N N . PRO A 1 87 ? 19.576 -7.959 25.726 1.00 76.62 87 PRO A N 1
ATOM 689 C CA . PRO A 1 87 ? 18.670 -8.675 26.617 1.00 76.62 87 PRO A CA 1
ATOM 690 C C . PRO A 1 87 ? 17.282 -8.033 26.667 1.00 76.62 87 PRO A C 1
ATOM 692 O O . PRO A 1 87 ? 17.153 -6.807 26.731 1.00 76.62 87 PRO A O 1
ATOM 695 N N . TRP A 1 88 ? 16.247 -8.871 26.694 1.00 57.03 88 TRP A N 1
ATOM 696 C CA . TRP A 1 88 ? 14.834 -8.472 26.691 1.00 57.03 88 TRP A CA 1
ATOM 697 C C . TRP A 1 88 ? 14.471 -7.450 27.788 1.00 57.03 88 TRP A C 1
ATOM 699 O O . TRP A 1 88 ? 13.697 -6.525 27.558 1.00 57.03 88 TRP A O 1
ATOM 709 N N . GLU A 1 89 ? 15.116 -7.508 28.952 1.00 69.06 89 GLU A N 1
ATOM 710 C CA . GLU A 1 89 ? 14.903 -6.547 30.045 1.00 69.06 89 GLU A CA 1
ATOM 711 C C . GLU A 1 89 ? 15.374 -5.121 29.713 1.00 69.06 89 GLU A C 1
ATOM 713 O O . GLU A 1 89 ? 14.731 -4.132 30.084 1.00 69.06 89 GLU A O 1
ATOM 718 N N . LYS A 1 90 ? 16.474 -4.985 28.957 1.00 69.88 90 LYS A N 1
ATOM 719 C CA . LYS A 1 90 ? 16.944 -3.671 28.489 1.00 69.88 90 LYS A CA 1
ATOM 720 C C . LYS A 1 90 ? 15.966 -3.069 27.482 1.00 69.88 90 LYS A C 1
ATOM 722 O O . LYS A 1 90 ? 15.777 -1.851 27.484 1.00 69.88 90 LYS A O 1
ATOM 727 N N . TRP A 1 91 ? 15.303 -3.905 26.682 1.00 62.34 91 TRP A N 1
ATOM 728 C CA . TRP A 1 91 ? 14.246 -3.473 25.768 1.00 62.34 91 TRP A CA 1
ATOM 729 C C . TRP A 1 91 ? 13.016 -2.952 26.507 1.00 62.34 91 TRP A C 1
ATOM 731 O O . TRP A 1 91 ? 12.530 -1.865 26.191 1.00 62.34 91 TRP A O 1
ATOM 741 N N . ILE A 1 92 ? 12.566 -3.667 27.540 1.00 62.84 92 ILE A N 1
ATOM 742 C CA . ILE A 1 92 ? 11.444 -3.237 28.384 1.00 62.84 92 ILE A CA 1
ATOM 743 C C . ILE A 1 92 ? 11.742 -1.870 29.016 1.00 62.84 92 ILE A C 1
ATOM 745 O O . ILE A 1 92 ? 10.908 -0.963 28.971 1.00 62.84 92 ILE A O 1
ATOM 749 N N . ASN A 1 93 ? 12.952 -1.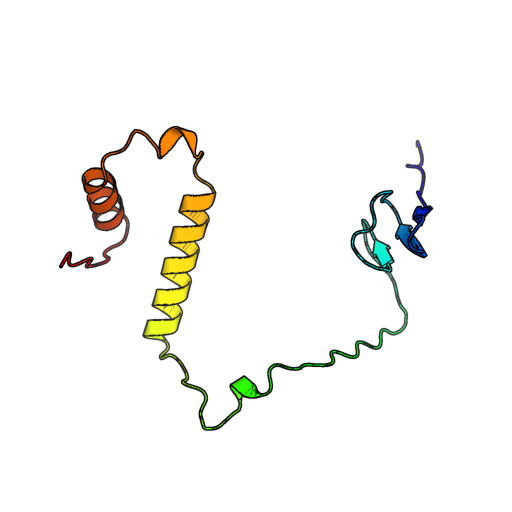680 29.545 1.00 67.06 93 ASN A N 1
ATOM 750 C CA . ASN A 1 93 ? 13.352 -0.415 30.162 1.00 67.06 93 ASN A CA 1
ATOM 751 C C . ASN A 1 93 ? 13.465 0.740 29.155 1.00 67.06 93 ASN A C 1
ATOM 753 O O . ASN A 1 93 ? 13.079 1.866 29.472 1.00 67.06 93 ASN A O 1
ATOM 757 N N . TYR A 1 94 ? 13.932 0.482 27.930 1.00 65.75 94 TYR A N 1
ATOM 758 C CA . TYR A 1 94 ? 13.964 1.484 26.859 1.00 65.75 94 TYR A CA 1
ATOM 759 C C . TYR A 1 94 ? 12.555 1.960 26.470 1.00 65.75 94 TYR A C 1
ATOM 761 O O . TYR A 1 94 ? 12.331 3.161 26.296 1.00 65.75 94 TYR A O 1
ATOM 769 N N . LEU A 1 95 ? 11.594 1.036 26.385 1.00 63.16 95 LEU A N 1
ATOM 770 C CA . LEU A 1 95 ? 10.195 1.350 26.084 1.00 63.16 95 LEU A CA 1
ATOM 771 C C . LEU A 1 95 ? 9.521 2.134 27.218 1.00 63.16 95 LEU A C 1
ATOM 773 O O . LEU A 1 95 ? 8.864 3.146 26.960 1.00 63.16 95 LEU A O 1
ATOM 777 N N . LYS A 1 96 ? 9.758 1.730 28.472 1.00 66.69 96 LYS A N 1
ATOM 778 C CA . LYS A 1 96 ? 9.263 2.435 29.667 1.00 66.69 96 LYS A CA 1
ATOM 779 C C . LYS A 1 96 ? 9.825 3.858 29.770 1.00 66.69 96 LYS A C 1
ATOM 781 O O . LYS A 1 96 ? 9.070 4.793 30.031 1.00 66.69 96 LYS A O 1
ATOM 786 N N . LYS A 1 97 ? 11.127 4.043 29.503 1.00 67.38 97 LYS A N 1
ATOM 787 C CA . LYS A 1 97 ? 11.819 5.341 29.613 1.00 67.38 97 LYS A CA 1
ATOM 788 C C . LYS A 1 97 ? 11.397 6.348 28.541 1.00 67.38 97 LYS A C 1
ATOM 790 O O . LYS A 1 97 ? 11.310 7.534 28.837 1.00 67.38 97 LYS A O 1
ATOM 795 N N . ASN A 1 98 ? 11.139 5.900 27.311 1.00 58.44 98 ASN A N 1
ATOM 796 C CA . ASN A 1 98 ? 10.905 6.821 26.198 1.00 58.44 98 ASN A CA 1
ATOM 797 C C . ASN A 1 98 ? 9.439 7.215 25.981 1.00 58.44 98 ASN A C 1
ATOM 799 O O . ASN A 1 98 ? 9.222 8.224 25.313 1.00 58.44 98 ASN A O 1
ATOM 803 N N . ARG A 1 99 ? 8.428 6.474 26.480 1.00 58.72 99 ARG A N 1
ATOM 804 C CA . ARG A 1 99 ? 7.028 6.745 26.065 1.00 58.72 99 ARG A CA 1
ATOM 805 C C . ARG A 1 99 ? 5.883 6.570 27.077 1.00 58.72 99 ARG A C 1
ATOM 807 O O . ARG A 1 99 ? 4.748 6.463 26.633 1.00 58.72 99 ARG A O 1
ATOM 814 N N . ARG A 1 100 ? 6.091 6.635 28.401 1.00 51.44 100 ARG A N 1
ATOM 815 C CA . ARG A 1 100 ? 4.979 6.609 29.400 1.00 51.44 100 ARG A CA 1
ATOM 816 C C . ARG A 1 100 ? 3.932 5.504 29.123 1.00 51.44 100 ARG A C 1
ATOM 818 O O . ARG A 1 100 ? 2.735 5.728 29.275 1.00 51.44 100 ARG A O 1
ATOM 825 N N . ILE A 1 101 ? 4.376 4.332 28.672 1.00 52.06 101 ILE A N 1
ATOM 826 C CA . ILE A 1 101 ? 3.507 3.176 28.430 1.00 52.06 101 ILE A CA 1
ATOM 827 C C . ILE A 1 101 ? 3.618 2.285 29.669 1.00 52.06 101 ILE A C 1
ATOM 829 O O . ILE A 1 101 ? 4.712 1.806 29.976 1.00 52.06 101 ILE A O 1
ATOM 833 N N . ASN A 1 102 ? 2.517 2.087 30.400 1.00 49.81 102 ASN A N 1
ATOM 834 C CA . ASN A 1 102 ? 2.465 1.151 31.527 1.00 49.81 102 ASN A CA 1
ATOM 835 C C . ASN A 1 102 ? 2.370 -0.279 30.986 1.00 49.81 102 ASN A C 1
ATOM 837 O O . ASN A 1 102 ? 1.294 -0.861 30.910 1.00 49.81 102 ASN A O 1
ATOM 841 N N . LEU A 1 103 ? 3.510 -0.824 30.564 1.00 49.28 103 LEU A N 1
ATOM 842 C CA . LEU A 1 103 ? 3.643 -2.246 30.264 1.00 49.28 103 LEU A CA 1
ATOM 843 C C . LEU A 1 103 ? 3.733 -2.997 31.599 1.00 49.28 103 LEU A C 1
ATOM 845 O O . LEU A 1 103 ? 4.785 -2.978 32.252 1.00 49.28 103 LEU A O 1
ATOM 849 N N . VAL A 1 104 ? 2.617 -3.593 32.017 1.00 45.81 104 VAL A N 1
ATOM 850 C CA . VAL A 1 104 ? 2.587 -4.611 33.073 1.00 45.81 104 VAL A CA 1
ATOM 851 C C . VAL A 1 104 ? 3.014 -5.923 32.418 1.00 45.81 104 VAL A C 1
A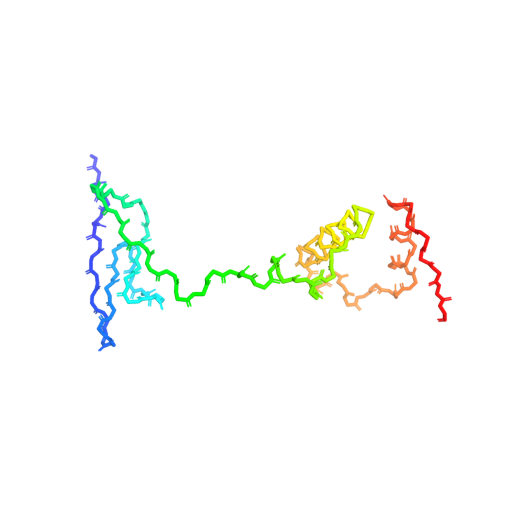TOM 853 O O . VAL A 1 104 ? 2.521 -6.259 31.345 1.00 45.81 104 VAL A O 1
ATOM 856 N N . ALA A 1 105 ? 4.014 -6.584 32.997 1.00 37.50 105 ALA A N 1
ATOM 857 C CA . ALA A 1 105 ? 4.384 -7.935 32.604 1.00 37.50 105 ALA A CA 1
ATOM 858 C C . ALA A 1 105 ? 3.569 -8.887 33.481 1.00 37.50 105 ALA A C 1
ATOM 860 O O . ALA A 1 105 ? 3.645 -8.754 34.704 1.00 37.50 105 ALA A O 1
ATOM 861 N N . ASP A 1 106 ? 2.798 -9.769 32.850 1.00 45.31 106 ASP A N 1
ATOM 862 C CA . ASP A 1 106 ? 2.239 -10.961 33.494 1.00 45.31 106 ASP A CA 1
ATOM 863 C C . ASP A 1 106 ? 3.303 -12.069 33.553 1.00 45.31 106 ASP A C 1
ATOM 865 O O . ASP A 1 106 ? 4.118 -12.157 32.598 1.00 45.31 106 ASP A O 1
#

Secondary structure (DSSP, 8-state):
--PPPPPEEE-TTS-EEES-SS-SSSEEESS----S------S---GGGGSTT--PPPHHHHHHHHHHHHHHHHHHTS-GGGTTTS-HHHHHHHHHHHH-------

Sequence (106 aa):
MKRKPTIVSLAIDGKIGIGTINPKEKLSINGNMRAREIKVETANWPDYVFDSGYKMLSLAEIDHSLKLMDIYLKFLLLPRSKMKDIPWEKWINYLKKNRRINLVAD

pLDDT: mean 74.12, std 14.48, range [37.5, 96.38]

Radius of gyration: 23.49 Å; chains: 1; bounding box: 47×31×57 Å